Protein AF-A0A841K9T0-F1 (afdb_monomer)

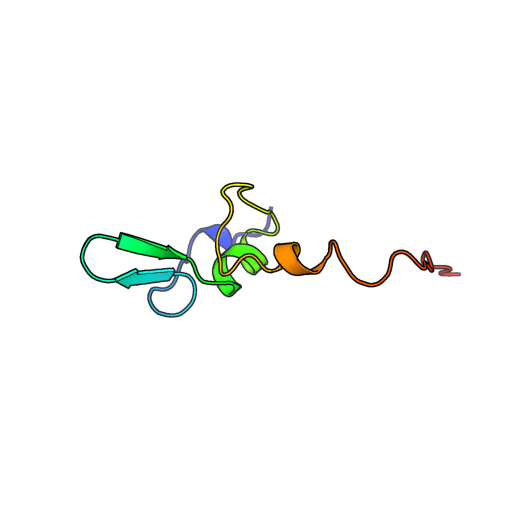Mean predicted aligned error: 11.68 Å

Secondary structure (DSSP, 8-state):
--GGGG-PPBTTTEEEETTEEEE-HHHHHHHTS---S--TT-GGGSTTTS----------

pLDDT: mean 72.71, std 11.8, range [48.53, 90.94]

Foldseek 3Di:
DDPPLPDDDEPQQWHDPDPDIAGALNVLVSVVDDPPPPHPRPPCPPVVPDDPPDDDDDDD

InterPro domains:
  IPR040807 Protein of unknown function DUF5522 [PF17653] (5-45)

Radius of gyration: 15.31 Å; Cα contacts (8 Å, |Δi|>4): 41; chains: 1; bounding box: 24×51×31 Å

Solvent-accessible surface area (backbone atoms only — not comparable to full-atom values): 4216 Å² total; per-residue (Å²): 132,79,83,68,84,79,71,79,43,78,80,59,24,27,41,72,63,82,96,42,80,44,67,34,41,56,36,41,60,76,64,71,53,85,82,87,77,78,61,92,49,44,77,70,70,60,70,78,79,72,80,97,69,86,82,80,88,85,76,136

Organism: NCBI:txid1577686

Structure (mmCIF, N/CA/C/O backbone):
data_AF-A0A841K9T0-F1
#
_entry.id   AF-A0A841K9T0-F1
#
loop_
_atom_site.group_PDB
_atom_site.id
_atom_site.type_symbol
_atom_site.label_atom_id
_atom_site.label_alt_id
_atom_site.label_comp_id
_atom_site.label_asym_id
_atom_site.label_entity_id
_atom_site.label_seq_id
_atom_site.pdbx_PDB_ins_code
_atom_site.Cartn_x
_atom_site.Cartn_y
_atom_site.Cartn_z
_atom_site.occupancy
_atom_site.B_iso_or_equiv
_atom_site.auth_seq_id
_atom_site.auth_comp_id
_atom_site.auth_asym_id
_atom_site.auth_atom_id
_atom_site.pdbx_PDB_model_num
ATOM 1 N N . MET A 1 1 ? 7.262 7.221 18.628 1.00 48.53 1 MET A N 1
ATOM 2 C CA . MET A 1 1 ? 6.827 6.074 17.808 1.00 48.53 1 MET A CA 1
ATOM 3 C C . MET A 1 1 ? 5.318 5.991 17.960 1.00 48.53 1 MET A C 1
ATOM 5 O O . MET A 1 1 ? 4.893 5.558 19.022 1.00 48.53 1 MET A O 1
ATOM 9 N N . PRO A 1 2 ? 4.525 6.547 17.030 1.00 50.34 2 PRO A N 1
ATOM 10 C CA . PRO A 1 2 ? 3.070 6.565 17.174 1.00 50.34 2 PRO A CA 1
ATOM 11 C C . PRO A 1 2 ? 2.497 5.140 17.230 1.00 50.34 2 PRO A C 1
ATOM 13 O O . PRO A 1 2 ? 3.013 4.225 16.604 1.00 50.34 2 PRO A O 1
ATOM 16 N N . GLU 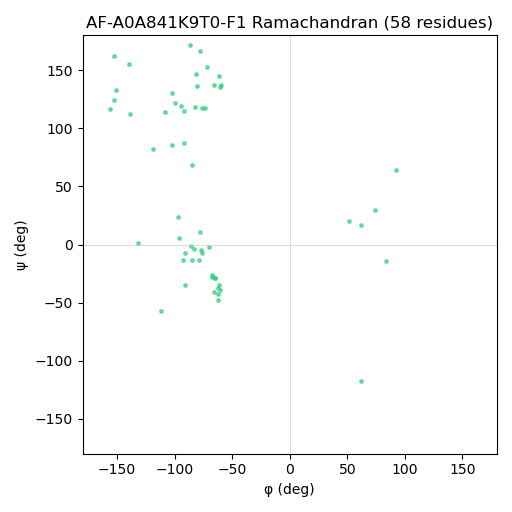A 1 3 ? 1.448 4.941 18.015 1.00 54.91 3 GLU A N 1
ATOM 17 C CA . GLU A 1 3 ? 0.882 3.631 18.382 1.00 54.91 3 GLU A CA 1
ATOM 18 C C . GLU A 1 3 ? 0.006 2.99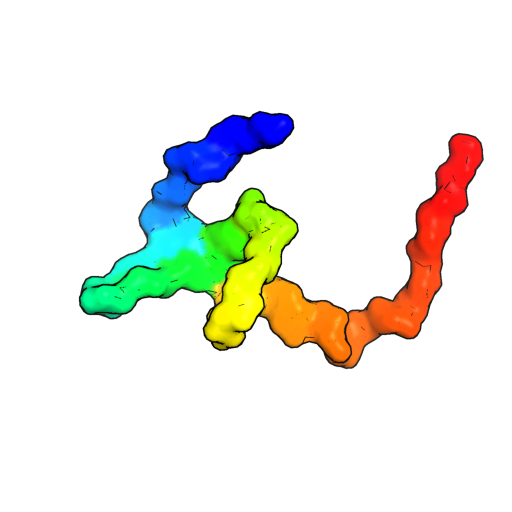5 17.271 1.00 54.91 3 GLU A C 1
ATOM 20 O O . GLU A 1 3 ? -0.656 1.981 17.482 1.00 54.91 3 GLU A O 1
ATOM 25 N N . ASP A 1 4 ? 0.025 3.553 16.056 1.00 57.03 4 ASP A N 1
ATOM 26 C CA . ASP A 1 4 ? -0.914 3.255 14.960 1.00 57.03 4 ASP A CA 1
ATOM 27 C C . ASP A 1 4 ? -0.627 1.952 14.185 1.00 57.03 4 ASP A C 1
ATOM 29 O O . ASP A 1 4 ? -1.477 1.463 13.440 1.00 57.03 4 ASP A O 1
ATOM 33 N N . TRP A 1 5 ? 0.550 1.338 14.359 1.00 57.44 5 TRP A N 1
ATOM 34 C CA . TRP A 1 5 ? 0.914 0.108 13.632 1.00 57.44 5 TRP A CA 1
ATOM 35 C C . TRP A 1 5 ? 0.238 -1.167 14.153 1.00 57.44 5 TRP A C 1
ATOM 37 O O . TRP A 1 5 ? 0.375 -2.218 13.528 1.00 57.44 5 TRP A O 1
ATOM 47 N N . GLN A 1 6 ? -0.491 -1.109 15.271 1.00 61.25 6 GLN A N 1
ATOM 48 C CA . GLN A 1 6 ? -1.128 -2.295 15.858 1.00 61.25 6 GLN A CA 1
ATOM 49 C C . GLN A 1 6 ? -2.503 -2.639 15.261 1.00 61.25 6 GLN A C 1
ATOM 51 O O . GLN A 1 6 ? -2.972 -3.755 15.465 1.00 61.25 6 GLN A O 1
ATOM 56 N N . ASN A 1 7 ? -3.135 -1.741 14.494 1.00 69.31 7 ASN A N 1
ATOM 57 C CA . ASN A 1 7 ? -4.470 -1.969 13.927 1.00 69.31 7 ASN A CA 1
ATOM 58 C C . ASN A 1 7 ? -4.455 -1.940 12.397 1.00 69.31 7 ASN A C 1
ATOM 60 O O . ASN A 1 7 ? -4.785 -0.938 11.754 1.00 69.31 7 ASN A O 1
ATOM 64 N N . LEU A 1 8 ? -4.083 -3.080 11.818 1.00 78.75 8 LEU A N 1
ATOM 65 C CA . LEU A 1 8 ? -4.288 -3.356 10.401 1.00 78.75 8 LEU A CA 1
ATOM 66 C C . LEU A 1 8 ? -5.717 -3.852 10.201 1.00 78.75 8 LEU A C 1
ATOM 68 O O . LEU A 1 8 ? -6.097 -4.886 10.745 1.00 78.75 8 LEU A O 1
ATOM 72 N N . VAL A 1 9 ? -6.505 -3.109 9.430 1.00 85.00 9 VAL A N 1
ATOM 73 C CA . VAL A 1 9 ? -7.913 -3.422 9.178 1.00 85.00 9 VAL A CA 1
ATOM 74 C C . VAL A 1 9 ? -8.047 -4.117 7.826 1.00 85.00 9 VAL A C 1
ATOM 76 O O . VAL A 1 9 ? -7.683 -3.554 6.789 1.00 85.00 9 VAL A O 1
ATOM 79 N N . GLU A 1 10 ? -8.597 -5.331 7.834 1.00 87.12 10 GLU A N 1
ATOM 80 C CA . GLU A 1 10 ? -8.941 -6.064 6.612 1.00 87.12 10 GLU A CA 1
ATOM 81 C C . GLU A 1 10 ? -9.972 -5.273 5.783 1.00 87.12 10 GLU A C 1
ATOM 83 O O . GLU A 1 10 ? -10.906 -4.678 6.319 1.00 87.12 10 GLU A O 1
ATOM 88 N N . GLY A 1 11 ? -9.766 -5.199 4.469 1.00 84.44 11 GLY A N 1
ATOM 89 C CA . GLY A 1 11 ? -10.542 -4.384 3.532 1.00 84.44 11 GLY A CA 1
ATOM 90 C C . GLY A 1 11 ? -10.090 -2.922 3.432 1.00 84.44 11 GLY A C 1
ATOM 91 O O . GLY A 1 11 ? -10.452 -2.245 2.472 1.00 84.44 11 GLY A O 1
ATOM 92 N N . LYS A 1 12 ? -9.268 -2.432 4.373 1.00 83.94 12 LYS A N 1
ATOM 93 C CA . LYS A 1 12 ? -8.712 -1.068 4.347 1.00 83.94 12 LYS A CA 1
ATOM 94 C C . LYS A 1 12 ? -7.209 -1.070 4.101 1.00 83.94 12 LYS A C 1
ATOM 96 O O . LYS A 1 12 ? -6.746 -0.473 3.134 1.00 83.94 12 LYS A O 1
ATOM 101 N N . ASP A 1 13 ? -6.459 -1.753 4.959 1.00 86.00 13 ASP A N 1
ATOM 102 C CA . ASP A 1 13 ? -4.997 -1.825 4.912 1.00 86.00 13 ASP A CA 1
ATOM 103 C C . ASP A 1 13 ? -4.521 -3.026 4.064 1.00 86.00 13 ASP A C 1
ATOM 105 O O . ASP A 1 13 ? -3.539 -2.952 3.327 1.00 86.00 13 ASP A O 1
ATOM 109 N N . PHE A 1 14 ? -5.242 -4.142 4.102 1.00 86.88 14 PHE A N 1
ATOM 110 C CA . PHE A 1 14 ? -4.955 -5.320 3.284 1.00 86.88 14 PHE A CA 1
ATOM 111 C C . PHE A 1 14 ? -6.236 -6.110 3.030 1.00 86.88 14 PHE A C 1
ATOM 113 O O . PHE A 1 14 ? -7.219 -5.937 3.743 1.00 86.88 14 PHE A O 1
ATOM 120 N N . TYR A 1 15 ? -6.239 -6.978 2.028 1.00 89.62 15 TYR A N 1
ATOM 121 C CA . TYR A 1 15 ? -7.316 -7.935 1.789 1.00 89.62 15 TYR A CA 1
ATOM 122 C C . TYR A 1 15 ? -6.733 -9.282 1.370 1.00 89.62 15 TYR A C 1
ATOM 124 O O . TYR A 1 15 ? -5.608 -9.361 0.867 1.00 89.62 15 TYR A O 1
ATOM 132 N N . MET A 1 16 ? -7.489 -10.350 1.607 1.00 90.19 16 MET A N 1
ATOM 133 C CA . MET A 1 16 ? -7.131 -11.683 1.138 1.00 90.19 16 MET A CA 1
ATOM 134 C C . MET A 1 16 ? -7.819 -11.961 -0.195 1.00 90.19 16 MET A C 1
ATOM 136 O O . MET A 1 16 ? -9.044 -11.969 -0.282 1.00 90.19 16 MET A O 1
ATOM 140 N N . ASP A 1 17 ? -7.014 -12.200 -1.224 1.00 89.00 17 ASP A N 1
ATOM 141 C CA . ASP A 1 17 ? -7.457 -12.693 -2.523 1.00 89.00 17 ASP A CA 1
ATOM 142 C C . ASP A 1 17 ? -7.128 -14.190 -2.597 1.00 89.00 17 ASP A C 1
ATOM 144 O O . ASP A 1 17 ? -6.039 -14.614 -2.995 1.00 89.00 17 ASP A O 1
ATOM 148 N N . GLY A 1 18 ? -8.044 -15.007 -2.071 1.00 90.56 18 GLY A N 1
ATOM 149 C CA . GLY A 1 18 ? -7.842 -16.449 -1.926 1.00 90.56 18 GLY A CA 1
ATOM 150 C C . GLY A 1 18 ? -6.653 -16.777 -1.006 1.00 90.56 18 GLY A C 1
ATOM 151 O O . GLY A 1 18 ? -6.706 -16.442 0.176 1.00 90.56 18 GLY A O 1
ATOM 152 N N . PRO A 1 19 ? -5.587 -17.445 -1.496 1.00 90.94 19 PRO A N 1
ATOM 153 C CA . PRO A 1 19 ? -4.393 -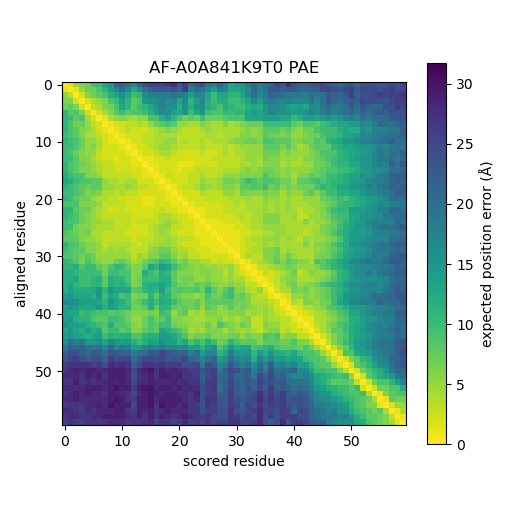17.745 -0.702 1.00 90.94 19 PRO A CA 1
ATOM 154 C C . PRO A 1 19 ? -3.384 -16.585 -0.651 1.00 90.94 19 PRO A C 1
ATOM 156 O O . PRO A 1 19 ? -2.348 -16.707 0.005 1.00 90.94 19 PRO A O 1
ATOM 159 N N . TYR A 1 20 ? -3.636 -15.488 -1.371 1.00 85.19 20 TYR A N 1
ATOM 160 C CA . TYR A 1 20 ? -2.708 -14.370 -1.478 1.00 85.19 20 TYR A CA 1
ATOM 161 C C . TYR A 1 20 ? -3.141 -13.213 -0.583 1.00 85.19 20 TYR A C 1
ATOM 163 O O . TYR A 1 20 ? -4.280 -12.755 -0.627 1.00 85.19 20 TYR A O 1
ATOM 171 N N . LEU A 1 21 ? -2.202 -12.702 0.211 1.00 85.62 21 LEU A N 1
ATOM 172 C CA . LEU A 1 21 ? -2.410 -11.511 1.022 1.00 85.62 21 LEU A CA 1
ATOM 173 C C . LEU A 1 21 ? -1.960 -10.276 0.237 1.00 85.62 21 LEU A C 1
ATOM 175 O O . LEU A 1 21 ? -0.776 -10.122 -0.071 1.00 85.62 21 LEU A O 1
ATOM 179 N N . VAL A 1 22 ? -2.910 -9.402 -0.094 1.00 84.50 22 VAL A N 1
ATOM 180 C CA . VAL A 1 22 ? -2.671 -8.204 -0.899 1.00 84.50 22 VAL A CA 1
ATOM 181 C C . VAL A 1 22 ? -2.758 -6.966 -0.015 1.00 84.50 22 VAL A C 1
ATOM 183 O O . VAL A 1 22 ? -3.814 -6.611 0.503 1.00 84.50 22 VAL A O 1
ATOM 186 N N . PHE A 1 23 ? -1.626 -6.284 0.145 1.00 85.31 23 PHE A N 1
ATOM 187 C CA . PHE A 1 23 ? -1.564 -5.007 0.850 1.00 85.31 23 PHE A CA 1
ATOM 188 C C . PHE A 1 23 ? -2.011 -3.859 -0.053 1.00 85.31 23 PHE A C 1
ATOM 190 O O . PHE A 1 23 ? -1.597 -3.766 -1.214 1.00 85.31 23 PHE A O 1
ATOM 197 N N . THR A 1 24 ? -2.815 -2.958 0.501 1.00 85.50 24 THR A N 1
ATOM 198 C CA . THR A 1 24 ? -3.282 -1.761 -0.197 1.00 85.50 24 THR A CA 1
ATOM 199 C C . THR A 1 24 ? -2.284 -0.615 -0.044 1.00 85.50 24 THR A C 1
ATOM 201 O O . THR A 1 24 ? -1.327 -0.669 0.737 1.00 85.50 24 THR A O 1
ATOM 204 N N . GLU A 1 25 ? -2.519 0.464 -0.782 1.00 83.06 25 GLU A N 1
ATOM 205 C CA . GLU A 1 25 ? -1.743 1.697 -0.663 1.00 83.06 25 GLU A C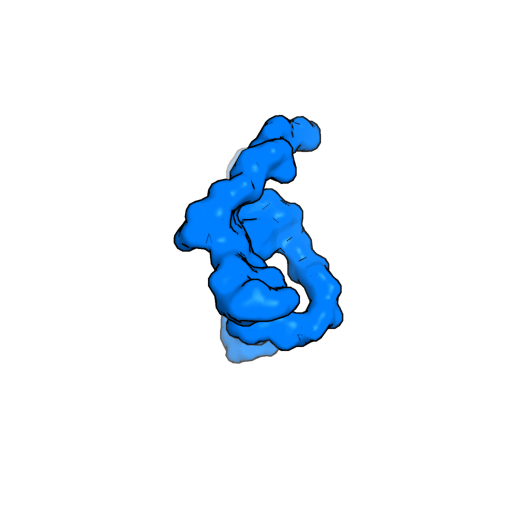A 1
ATOM 206 C C . GLU A 1 25 ? -1.855 2.321 0.742 1.00 83.06 25 GLU A C 1
A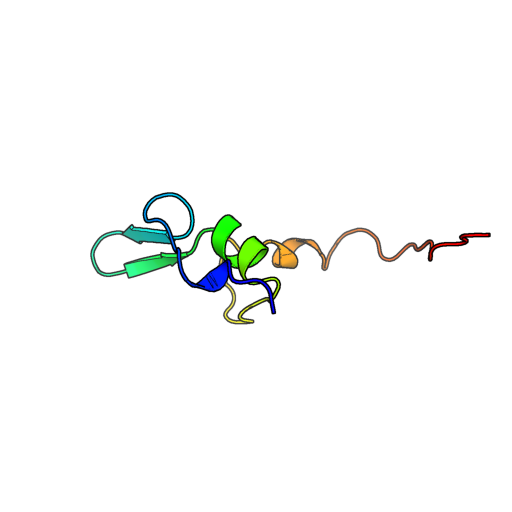TOM 208 O O . GLU A 1 25 ? -0.864 2.816 1.275 1.00 83.06 25 GLU A O 1
ATOM 213 N N . ALA A 1 26 ? -3.018 2.207 1.398 1.00 81.88 26 ALA A N 1
ATOM 214 C CA . ALA A 1 26 ? -3.253 2.744 2.741 1.00 81.88 26 ALA A CA 1
ATOM 215 C C . ALA A 1 26 ? -2.314 2.131 3.793 1.00 81.88 26 ALA A C 1
ATOM 217 O O . ALA A 1 26 ? -1.781 2.848 4.642 1.00 81.88 26 ALA A O 1
ATOM 218 N N . TYR A 1 27 ? -2.043 0.825 3.691 1.00 82.94 27 TYR A N 1
ATOM 219 C CA . TYR A 1 27 ? -1.054 0.161 4.541 1.00 82.94 27 TYR A CA 1
ATOM 220 C C . TYR A 1 27 ? 0.350 0.719 4.334 1.00 82.94 27 TYR A C 1
ATOM 222 O O . TYR A 1 27 ? 1.076 0.966 5.295 1.00 82.94 27 TYR A O 1
ATOM 230 N N . HIS A 1 28 ? 0.729 0.951 3.078 1.00 80.06 28 HIS A N 1
ATOM 231 C CA . HIS A 1 28 ? 2.035 1.500 2.745 1.00 80.06 28 HIS A CA 1
ATOM 232 C C . HIS A 1 28 ? 2.170 2.937 3.269 1.00 80.06 28 HIS A C 1
ATOM 234 O O . HIS A 1 28 ? 3.193 3.254 3.872 1.00 80.06 28 HIS A O 1
ATOM 240 N N . LEU A 1 29 ? 1.120 3.759 3.150 1.00 78.50 29 LEU A N 1
ATOM 241 C CA . LEU A 1 29 ? 1.065 5.117 3.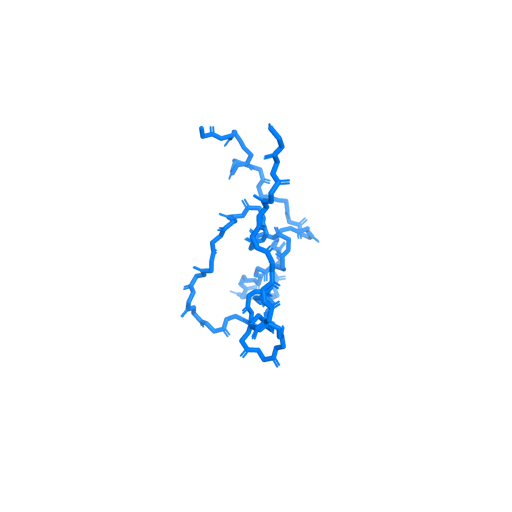702 1.00 78.50 29 LEU A CA 1
ATOM 242 C C . LEU A 1 29 ? 1.177 5.134 5.236 1.00 78.50 29 LEU A C 1
ATOM 244 O O . LEU A 1 29 ? 2.017 5.859 5.762 1.00 78.50 29 LEU A O 1
ATOM 248 N N . LYS A 1 30 ? 0.420 4.293 5.959 1.00 78.44 30 LYS A N 1
ATOM 249 C CA . LYS A 1 30 ? 0.547 4.148 7.428 1.00 78.44 30 LYS A CA 1
ATOM 250 C C . LYS A 1 30 ? 1.920 3.635 7.856 1.00 78.44 30 LYS A C 1
ATOM 252 O O . LYS A 1 30 ? 2.453 4.041 8.885 1.00 78.44 30 LYS A O 1
ATOM 257 N N . ARG A 1 31 ? 2.506 2.715 7.085 1.00 78.25 31 ARG A N 1
ATOM 258 C CA . ARG A 1 31 ? 3.863 2.206 7.325 1.00 78.25 31 ARG A CA 1
ATOM 259 C C . ARG A 1 31 ? 4.910 3.304 7.150 1.00 78.25 31 ARG A C 1
ATOM 261 O O . ARG A 1 31 ? 5.966 3.220 7.766 1.00 78.25 31 ARG A O 1
ATOM 268 N N . GLY A 1 32 ? 4.636 4.297 6.302 1.00 77.44 32 GLY A N 1
ATOM 269 C CA . GLY A 1 32 ? 5.561 5.390 6.009 1.00 77.44 32 GLY A CA 1
ATOM 270 C C . GLY A 1 32 ? 6.869 4.916 5.367 1.00 77.44 32 GLY A C 1
ATOM 271 O O . GLY A 1 32 ? 7.867 5.627 5.403 1.00 77.44 32 GLY A O 1
ATOM 272 N N . SER A 1 33 ? 6.917 3.690 4.833 1.00 72.00 33 SER A N 1
ATOM 273 C CA . SER A 1 33 ? 8.125 3.125 4.228 1.00 72.00 33 SER A CA 1
ATOM 274 C C . SER A 1 33 ? 7.807 2.124 3.123 1.00 72.00 33 SER A C 1
ATOM 276 O O . SER A 1 33 ? 7.009 1.196 3.303 1.00 72.00 33 SER A O 1
ATOM 278 N N . CYS A 1 34 ? 8.504 2.274 1.994 1.00 72.81 34 CYS A N 1
ATOM 279 C CA . CYS A 1 34 ? 8.470 1.332 0.881 1.00 72.81 34 CYS A CA 1
ATOM 280 C C . CYS A 1 34 ? 9.071 -0.019 1.310 1.00 72.81 34 CYS A C 1
ATOM 282 O O . CYS A 1 34 ? 10.074 -0.087 2.016 1.00 72.81 34 CYS A O 1
ATOM 284 N N . CYS A 1 35 ? 8.445 -1.125 0.913 1.00 73.31 35 CYS A N 1
ATOM 285 C CA . CYS A 1 35 ? 8.956 -2.482 1.151 1.00 73.31 35 CYS A CA 1
ATOM 286 C C . CYS A 1 35 ? 9.938 -2.955 0.064 1.00 73.31 35 CYS A C 1
ATOM 288 O O . CYS A 1 35 ? 10.426 -4.079 0.133 1.00 73.31 35 CYS A O 1
ATOM 290 N N . ASN A 1 36 ? 10.190 -2.124 -0.955 1.00 69.00 36 ASN A N 1
ATOM 291 C CA . ASN A 1 36 ? 11.106 -2.363 -2.075 1.00 69.00 36 ASN A CA 1
ATOM 292 C C . ASN A 1 36 ? 10.902 -3.697 -2.823 1.00 69.00 36 ASN A C 1
ATOM 294 O O . ASN A 1 36 ? 11.795 -4.170 -3.517 1.00 69.00 36 ASN A O 1
ATOM 298 N N . SER A 1 37 ? 9.713 -4.293 -2.692 1.00 70.00 37 SER A N 1
ATOM 299 C CA . S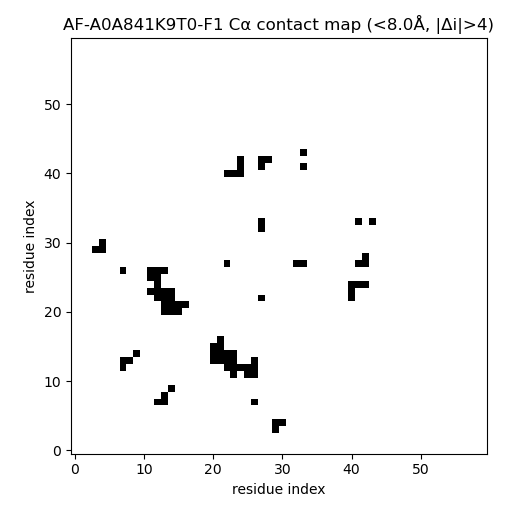ER A 1 37 ? 9.367 -5.608 -3.248 1.00 70.00 37 SER A CA 1
ATOM 300 C C . SER A 1 37 ? 8.641 -5.519 -4.599 1.00 70.00 37 SER A C 1
ATOM 302 O O . SER A 1 37 ? 8.185 -6.527 -5.124 1.00 70.00 37 SER A O 1
ATOM 304 N N . GLY A 1 38 ? 8.499 -4.313 -5.166 1.00 69.00 38 GLY A N 1
ATOM 305 C CA . GLY A 1 38 ? 7.820 -4.106 -6.451 1.00 69.00 38 GLY A CA 1
ATOM 306 C C . GLY A 1 38 ? 6.291 -4.228 -6.393 1.00 69.00 38 GLY A C 1
ATOM 307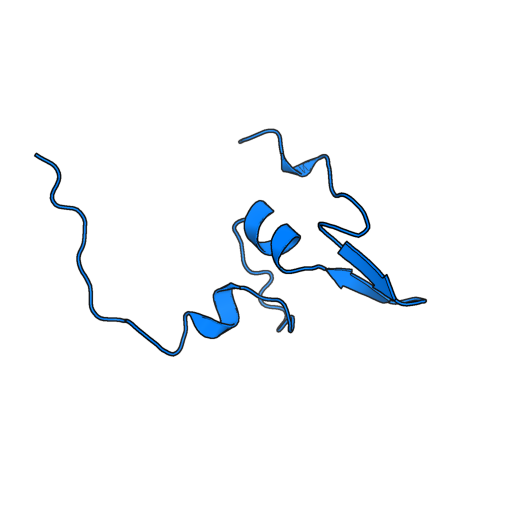 O O . GLY A 1 38 ? 5.667 -4.624 -7.376 1.00 69.00 38 GLY A O 1
ATOM 308 N N . CYS A 1 39 ? 5.668 -3.903 -5.253 1.00 76.25 39 CYS A N 1
ATOM 309 C CA . CYS A 1 39 ? 4.213 -3.950 -5.087 1.00 76.25 39 CYS A CA 1
ATOM 310 C C . CYS A 1 39 ? 3.499 -3.014 -6.076 1.00 76.25 39 CYS A C 1
ATOM 312 O O . CYS A 1 39 ? 3.893 -1.860 -6.249 1.00 76.25 39 CYS A O 1
ATOM 314 N N . ARG A 1 40 ? 2.397 -3.480 -6.680 1.00 70.00 40 ARG A N 1
ATOM 315 C CA . ARG A 1 40 ? 1.615 -2.677 -7.642 1.00 70.00 40 ARG A CA 1
ATOM 316 C C . ARG A 1 40 ? 0.901 -1.483 -7.000 1.00 70.00 40 ARG A C 1
ATOM 318 O O . ARG A 1 40 ? 0.685 -0.494 -7.683 1.00 70.00 40 ARG A O 1
ATOM 325 N N . HIS A 1 41 ? 0.593 -1.569 -5.707 1.00 76.19 41 HIS A N 1
ATOM 326 C CA . HIS A 1 41 ? -0.056 -0.518 -4.911 1.00 76.19 41 HIS A CA 1
ATOM 327 C C . HIS A 1 41 ? 0.946 0.326 -4.113 1.00 76.19 41 HIS A C 1
ATOM 329 O O . HIS A 1 41 ? 0.612 0.853 -3.056 1.00 76.19 41 HIS A O 1
ATOM 335 N N . CYS A 1 42 ? 2.207 0.379 -4.554 1.00 76.06 42 CYS A N 1
ATOM 336 C CA . CYS A 1 42 ? 3.211 1.174 -3.867 1.00 76.06 42 CYS A CA 1
ATOM 337 C C . CYS A 1 42 ? 2.999 2.664 -4.195 1.00 76.06 42 CYS A C 1
ATOM 339 O O . CYS A 1 42 ? 3.183 3.037 -5.357 1.00 76.06 42 CYS A O 1
ATOM 341 N N . PRO A 1 43 ? 2.694 3.519 -3.200 1.00 73.19 43 PRO A N 1
ATOM 342 C CA . PRO A 1 43 ? 2.489 4.949 -3.436 1.00 73.19 43 PRO A CA 1
ATOM 343 C C . PRO A 1 43 ? 3.783 5.632 -3.906 1.00 73.19 43 PRO A C 1
ATOM 345 O O . PRO A 1 43 ? 3.748 6.571 -4.693 1.00 73.19 43 PRO A O 1
ATOM 348 N N . TRP A 1 44 ? 4.949 5.108 -3.504 1.00 74.94 44 TRP A N 1
ATOM 349 C CA . TRP A 1 44 ? 6.256 5.625 -3.921 1.00 74.94 44 TRP A CA 1
ATOM 350 C C . TRP A 1 44 ? 6.673 5.227 -5.342 1.00 74.94 44 TRP A C 1
ATOM 352 O O . TRP A 1 44 ? 7.709 5.687 -5.810 1.00 74.94 44 TRP A O 1
ATOM 362 N N . ARG A 1 45 ? 5.903 4.386 -6.049 1.00 68.75 45 ARG A N 1
ATOM 363 C CA . ARG A 1 45 ? 6.261 3.944 -7.409 1.00 68.75 45 ARG A CA 1
ATOM 364 C C . ARG A 1 45 ? 6.209 5.079 -8.434 1.00 68.75 45 ARG A C 1
ATOM 366 O O . ARG A 1 45 ? 6.915 5.009 -9.425 1.00 68.75 45 ARG A O 1
ATOM 373 N N . LEU A 1 46 ? 5.364 6.083 -8.201 1.00 64.50 46 LEU A N 1
ATOM 374 C CA . LEU A 1 46 ? 5.185 7.229 -9.099 1.00 64.50 46 LEU A CA 1
ATOM 375 C C . LEU A 1 46 ? 6.089 8.416 -8.744 1.00 64.50 46 LEU A C 1
ATOM 377 O O . LEU A 1 46 ? 6.251 9.318 -9.555 1.00 64.50 46 LEU A O 1
ATOM 381 N N . LEU A 1 47 ? 6.717 8.409 -7.563 1.00 60.47 47 LEU A N 1
ATOM 382 C CA . LEU A 1 47 ? 7.633 9.478 -7.147 1.00 60.47 47 LEU A CA 1
ATOM 383 C C . LEU A 1 47 ? 8.951 9.477 -7.936 1.00 60.47 47 LEU A C 1
ATOM 385 O O . LEU A 1 47 ? 9.796 10.333 -7.697 1.00 60.47 47 LEU A O 1
ATOM 389 N N . THR A 1 48 ? 9.150 8.524 -8.852 1.00 54.53 48 THR A N 1
ATOM 390 C CA . THR A 1 48 ? 10.360 8.448 -9.673 1.00 54.53 48 THR A CA 1
ATOM 391 C C . THR A 1 48 ? 10.259 9.190 -11.001 1.00 54.53 48 THR A C 1
ATOM 393 O O . THR A 1 48 ? 11.289 9.312 -11.652 1.00 54.53 48 THR A O 1
ATOM 396 N N . ASP A 1 49 ? 9.086 9.709 -11.401 1.00 61.12 49 ASP A N 1
ATOM 397 C CA . ASP A 1 49 ? 8.913 10.219 -12.773 1.00 61.12 49 ASP A CA 1
ATOM 398 C C . ASP A 1 49 ? 8.263 11.607 -12.924 1.00 61.12 49 ASP A C 1
ATOM 400 O O . ASP A 1 49 ? 8.177 12.087 -14.049 1.00 61.12 49 ASP A O 1
ATOM 404 N N . GLU A 1 50 ? 7.902 12.334 -11.857 1.00 60.84 50 GLU A N 1
ATOM 405 C CA . GLU A 1 50 ? 7.641 13.775 -12.019 1.00 60.84 50 GLU A CA 1
ATOM 406 C C . GLU A 1 50 ? 7.897 14.592 -10.742 1.00 60.84 50 GLU A C 1
ATOM 408 O O . GLU A 1 50 ? 7.270 14.369 -9.706 1.00 60.84 50 GLU A O 1
ATOM 413 N N . ASN A 1 51 ? 8.769 15.599 -10.891 1.00 53.78 51 ASN A N 1
ATOM 414 C CA . ASN A 1 51 ? 9.098 16.704 -9.974 1.00 53.78 51 ASN A CA 1
ATOM 415 C C . ASN A 1 51 ? 10.277 16.491 -9.009 1.00 53.78 51 ASN A C 1
ATOM 417 O O . ASN A 1 51 ? 10.157 16.560 -7.789 1.00 53.78 51 ASN A O 1
ATOM 421 N N . SER A 1 52 ? 11.463 16.350 -9.605 1.00 55.62 52 SER A N 1
ATOM 422 C CA . SER A 1 52 ? 12.690 16.954 -9.073 1.00 55.62 52 SER A CA 1
ATOM 423 C C . SER A 1 52 ? 12.804 18.402 -9.568 1.00 55.62 52 SER A C 1
ATOM 425 O O . SER A 1 52 ? 13.678 18.699 -10.367 1.00 55.62 52 SER A O 1
ATOM 427 N N . ASP A 1 53 ? 11.927 19.294 -9.116 1.00 57.16 53 ASP A N 1
ATOM 428 C CA . ASP A 1 53 ? 12.175 20.739 -9.155 1.00 57.16 53 ASP A CA 1
ATOM 429 C C . ASP A 1 53 ? 11.670 21.301 -7.828 1.00 57.16 53 ASP A C 1
ATOM 431 O O . ASP A 1 53 ? 10.502 21.156 -7.464 1.00 57.16 53 ASP A O 1
ATOM 435 N N . GLY A 1 54 ? 12.632 21.757 -7.032 1.00 64.38 54 GLY A N 1
ATOM 436 C CA . GLY A 1 54 ? 12.491 21.941 -5.600 1.00 64.38 54 GLY A CA 1
ATOM 437 C C . GLY A 1 54 ? 11.721 23.183 -5.179 1.00 64.38 54 GLY A C 1
ATOM 438 O O . GLY A 1 54 ? 11.559 24.128 -5.934 1.00 64.38 54 GLY A O 1
ATOM 439 N N . GLU A 1 55 ? 11.355 23.192 -3.903 1.00 56.22 55 GLU A N 1
ATOM 440 C CA . GLU A 1 55 ? 11.613 24.330 -3.026 1.00 56.22 55 GLU A CA 1
ATOM 441 C C . GLU A 1 55 ? 11.624 23.801 -1.583 1.00 56.22 55 GLU A C 1
ATOM 443 O O . GLU A 1 55 ? 10.648 23.225 -1.098 1.00 56.22 55 GLU A O 1
ATOM 448 N N . GLU A 1 56 ? 12.774 23.917 -0.921 1.00 63.69 56 GLU A N 1
ATOM 449 C CA . GLU A 1 56 ? 12.911 23.682 0.516 1.00 63.69 56 GLU A CA 1
ATOM 450 C C . GLU A 1 56 ? 12.261 24.826 1.322 1.00 63.69 56 GLU A C 1
ATOM 452 O O . GLU A 1 56 ? 12.168 25.959 0.841 1.00 63.69 56 GLU A O 1
ATOM 457 N N . PRO A 1 57 ? 11.800 24.562 2.559 1.00 68.44 57 PRO A N 1
ATOM 458 C CA . PRO A 1 57 ? 10.990 25.499 3.330 1.00 68.44 57 PRO A CA 1
ATOM 459 C C . PRO A 1 57 ? 11.821 26.674 3.861 1.00 68.44 57 PRO A C 1
ATOM 461 O O . PRO A 1 57 ? 12.683 26.506 4.721 1.00 68.44 57 PRO A O 1
ATOM 464 N N . SER A 1 58 ? 11.498 27.893 3.431 1.00 58.91 58 SER A N 1
ATOM 465 C CA . SER A 1 58 ? 11.920 29.118 4.120 1.00 58.91 58 SER A CA 1
ATOM 466 C C . SER A 1 58 ? 10.843 29.528 5.130 1.00 58.91 58 SER A C 1
ATOM 468 O O . SER A 1 58 ? 9.914 30.273 4.829 1.00 58.91 58 SER A O 1
ATOM 470 N N . GLY A 1 59 ? 10.941 28.984 6.345 1.00 64.81 59 GLY A N 1
ATOM 471 C CA . GLY A 1 59 ? 10.252 29.538 7.514 1.00 64.81 59 GLY A CA 1
ATOM 472 C C . GLY A 1 59 ? 11.045 30.720 8.100 1.00 64.81 59 GLY A C 1
ATOM 473 O O . GLY A 1 59 ? 12.275 30.697 8.005 1.00 64.81 59 GLY A O 1
ATOM 474 N N . PRO A 1 60 ? 10.386 31.751 8.663 1.00 68.50 60 PRO A N 1
ATOM 475 C CA . PRO A 1 60 ? 11.052 32.825 9.404 1.00 68.50 60 PRO A CA 1
ATOM 476 C C . PRO A 1 60 ? 11.499 32.404 10.812 1.00 68.50 60 PRO A C 1
ATOM 478 O O . PRO A 1 60 ? 10.890 31.469 11.385 1.00 68.50 60 PRO A O 1
#

Sequence (60 aa):
MPEDWQNLVEGKDFYMDGPYLVFTEAYHLKRGSCCNSGCRHCPWRLLTDENSDGEEPSGP